Protein AF-A0A0G8BV38-F1 (afdb_monomer_lite)

Structure (mmCIF, N/CA/C/O backbone):
data_AF-A0A0G8BV38-F1
#
_entry.id   AF-A0A0G8BV38-F1
#
loop_
_atom_site.group_PDB
_atom_site.id
_atom_site.type_symbol
_atom_site.label_atom_id
_atom_site.label_alt_id
_atom_site.label_comp_id
_atom_site.label_asym_id
_atom_site.label_entity_id
_atom_site.label_seq_id
_atom_site.pdbx_PDB_ins_code
_atom_site.Cartn_x
_atom_site.Cartn_y
_atom_site.Cartn_z
_atom_site.occupancy
_atom_site.B_iso_or_equiv
_atom_site.auth_seq_id
_atom_site.auth_comp_id
_atom_site.auth_asym_id
_atom_site.auth_atom_id
_atom_site.pdbx_PDB_model_num
ATOM 1 N N . MET A 1 1 ? 5.966 -10.171 -6.795 1.00 94.75 1 MET A N 1
ATOM 2 C CA . MET A 1 1 ? 5.931 -8.791 -6.254 1.00 94.75 1 MET A CA 1
ATOM 3 C C . MET A 1 1 ? 6.493 -8.831 -4.841 1.00 94.75 1 MET A C 1
ATOM 5 O O . MET A 1 1 ? 6.476 -9.901 -4.246 1.00 94.75 1 MET A O 1
ATOM 9 N N . LYS A 1 2 ? 7.025 -7.727 -4.312 1.00 97.75 2 LYS A N 1
ATOM 10 C CA . LYS A 1 2 ? 7.563 -7.676 -2.945 1.00 97.75 2 LYS A CA 1
ATOM 11 C C . LYS A 1 2 ? 6.549 -7.048 -1.996 1.00 97.75 2 LYS A C 1
ATOM 13 O O . LYS A 1 2 ? 6.169 -5.901 -2.206 1.00 97.75 2 LYS A O 1
ATOM 18 N N . LEU A 1 3 ? 6.149 -7.780 -0.959 1.00 98.25 3 LEU A N 1
ATOM 19 C CA . LEU A 1 3 ? 5.279 -7.278 0.105 1.00 98.25 3 LEU A CA 1
ATOM 20 C C . LEU A 1 3 ? 6.053 -6.380 1.073 1.00 98.25 3 LEU A C 1
ATOM 22 O O . LEU A 1 3 ? 7.156 -6.717 1.503 1.00 98.25 3 LEU A O 1
ATOM 26 N N . ILE A 1 4 ? 5.444 -5.250 1.414 1.00 98.44 4 ILE A N 1
ATOM 27 C CA . ILE A 1 4 ? 5.872 -4.328 2.458 1.00 98.44 4 ILE A CA 1
ATOM 28 C C . ILE A 1 4 ? 4.730 -4.240 3.470 1.00 98.44 4 ILE A C 1
ATOM 30 O O . ILE A 1 4 ? 3.681 -3.645 3.202 1.00 98.44 4 ILE A O 1
ATOM 34 N N . GLU A 1 5 ? 4.933 -4.884 4.614 1.00 97.62 5 GLU A N 1
ATOM 35 C CA . GLU A 1 5 ? 3.942 -4.961 5.682 1.00 97.62 5 GLU A CA 1
ATOM 36 C C . GLU A 1 5 ? 3.871 -3.653 6.466 1.00 97.62 5 GLU A C 1
ATOM 38 O O . GLU A 1 5 ? 4.883 -3.017 6.766 1.00 97.62 5 GLU A O 1
ATOM 43 N N . ALA A 1 6 ? 2.651 -3.256 6.801 1.00 96.94 6 ALA A N 1
ATOM 44 C CA . ALA A 1 6 ? 2.392 -2.101 7.629 1.00 96.94 6 ALA A CA 1
ATOM 45 C C . ALA A 1 6 ? 2.853 -2.337 9.076 1.00 96.94 6 ALA A C 1
ATOM 47 O O . ALA A 1 6 ? 2.670 -3.433 9.610 1.00 96.94 6 ALA A O 1
ATOM 48 N N . PRO A 1 7 ? 3.359 -1.303 9.769 1.00 95.88 7 PRO A N 1
ATOM 49 C CA . PRO A 1 7 ? 3.756 -1.408 11.169 1.00 95.88 7 PRO A CA 1
ATOM 50 C C . PRO A 1 7 ? 2.518 -1.352 12.082 1.00 95.88 7 PRO A C 1
ATOM 52 O O . PRO A 1 7 ? 2.278 -0.361 12.767 1.00 95.88 7 PRO A O 1
ATOM 55 N N . ILE A 1 8 ? 1.690 -2.402 12.072 1.00 94.12 8 ILE A N 1
ATOM 56 C CA . ILE A 1 8 ? 0.360 -2.435 12.718 1.00 94.12 8 ILE A CA 1
ATOM 57 C C . ILE A 1 8 ? 0.418 -2.079 14.215 1.00 94.12 8 ILE A C 1
ATOM 59 O O . ILE A 1 8 ? -0.482 -1.397 14.711 1.00 94.12 8 ILE A O 1
ATOM 63 N N . GLU A 1 9 ? 1.479 -2.478 14.921 1.00 94.31 9 GLU A N 1
ATOM 64 C CA . GLU A 1 9 ? 1.663 -2.170 16.347 1.00 94.31 9 GLU A CA 1
ATOM 65 C C . GLU A 1 9 ? 1.722 -0.660 16.626 1.00 94.31 9 GLU A C 1
ATOM 67 O O . GLU A 1 9 ? 1.150 -0.191 17.610 1.00 94.31 9 GLU A O 1
ATOM 72 N N . GLU A 1 10 ? 2.308 0.131 15.721 1.00 94.00 10 GLU A N 1
ATOM 73 C CA . GLU A 1 10 ? 2.372 1.595 15.846 1.00 94.00 10 GLU A CA 1
ATOM 74 C C . GLU A 1 10 ? 1.003 2.269 15.669 1.00 94.00 10 GLU A C 1
ATOM 76 O O . GLU A 1 10 ? 0.846 3.446 15.980 1.00 94.00 10 GLU A O 1
ATOM 81 N N . PHE A 1 11 ? 0.007 1.528 15.179 1.00 94.88 11 PHE A N 1
ATOM 82 C CA . PHE A 1 11 ? -1.347 2.006 14.908 1.00 94.88 11 PHE A CA 1
ATOM 83 C C . PHE A 1 11 ? -2.399 1.300 15.767 1.00 94.88 11 PHE A C 1
ATOM 85 O O . PHE A 1 11 ? -3.597 1.380 15.477 1.00 94.88 11 PHE A O 1
ATOM 92 N N . LYS A 1 12 ? -1.999 0.583 16.825 1.00 91.62 12 LYS A N 1
ATOM 93 C CA . LYS A 1 12 ? -2.907 -0.257 17.624 1.00 91.62 12 LYS A CA 1
ATOM 94 C C . LYS A 1 12 ? -4.124 0.506 18.160 1.00 91.62 12 LYS A C 1
ATOM 96 O O . LYS A 1 12 ? -5.244 0.013 18.033 1.00 91.62 12 LYS A O 1
ATOM 101 N N . ASN A 1 13 ? -3.919 1.733 18.636 1.00 91.00 13 ASN A N 1
ATOM 102 C CA . ASN A 1 13 ? -4.968 2.589 19.206 1.00 91.00 13 ASN A CA 1
ATOM 103 C C . ASN A 1 13 ? -5.540 3.617 18.214 1.00 91.00 13 ASN A C 1
ATOM 105 O O . ASN A 1 13 ? -6.360 4.444 18.598 1.00 91.00 13 ASN A O 1
ATOM 109 N N . GLU A 1 14 ? -5.117 3.569 16.951 1.00 92.50 14 GLU A N 1
ATOM 110 C CA . GLU A 1 14 ? -5.530 4.531 15.929 1.00 92.50 14 GLU A CA 1
ATOM 111 C C . GLU A 1 14 ? -6.823 4.104 15.224 1.00 92.50 14 GLU A C 1
ATOM 113 O O . GLU A 1 14 ? -7.063 2.909 15.026 1.00 92.50 14 GLU A O 1
ATOM 118 N N . VAL A 1 15 ? -7.652 5.068 14.821 1.00 92.12 15 VAL A N 1
ATOM 119 C CA . VAL A 1 15 ? -8.922 4.811 14.116 1.00 92.12 15 VAL A CA 1
ATOM 120 C C . VAL A 1 15 ? -8.644 4.358 12.681 1.00 92.12 15 VAL A C 1
ATOM 122 O O . VAL A 1 15 ? -9.111 3.308 12.232 1.00 92.12 15 VAL A O 1
ATOM 125 N N . ILE A 1 16 ? -7.823 5.118 11.961 1.00 92.50 16 ILE A N 1
ATOM 126 C CA . ILE A 1 16 ? -7.399 4.837 10.594 1.00 92.50 16 ILE A CA 1
ATOM 127 C C . ILE A 1 16 ? -6.184 3.909 10.648 1.00 92.50 16 ILE A C 1
ATOM 129 O O . ILE A 1 16 ? -5.073 4.317 10.992 1.00 92.50 16 ILE A O 1
ATOM 133 N N . LYS A 1 17 ? -6.399 2.639 10.292 1.00 93.94 17 LYS A N 1
ATOM 134 C CA . LYS A 1 17 ? -5.331 1.630 10.205 1.00 93.94 17 LYS A CA 1
ATOM 135 C C . LYS A 1 17 ? -4.513 1.771 8.912 1.00 93.94 17 LYS A C 1
ATOM 137 O O . LYS A 1 17 ? -5.125 2.012 7.863 1.00 93.94 17 LYS A O 1
ATOM 142 N N . PRO A 1 18 ? -3.189 1.540 8.951 1.00 96.44 18 PRO A N 1
ATOM 143 C CA . PRO A 1 18 ? -2.319 1.612 7.782 1.00 96.44 18 PRO A CA 1
ATOM 144 C C . PRO A 1 18 ? -2.625 0.467 6.804 1.00 96.44 18 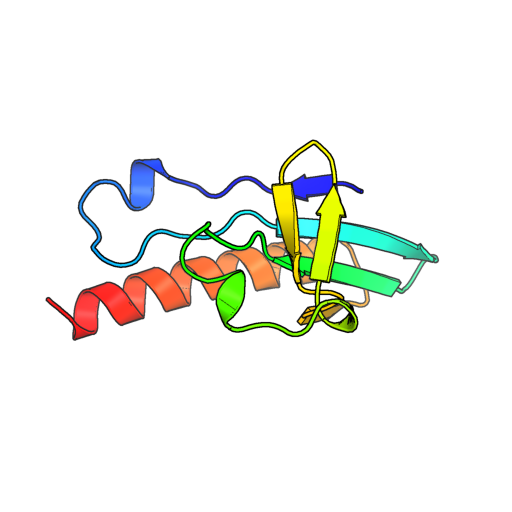PRO A C 1
ATOM 146 O O . PRO A 1 18 ? -3.254 -0.525 7.171 1.00 96.44 18 PRO A O 1
ATOM 149 N N . SER A 1 19 ? -2.196 0.618 5.550 1.00 97.19 19 SER A N 1
ATOM 150 C CA . SER A 1 19 ? -2.310 -0.419 4.510 1.00 97.19 19 SER A CA 1
ATOM 151 C C . SER A 1 19 ? -0.955 -1.073 4.255 1.00 97.19 19 SER A C 1
ATOM 153 O O . SER A 1 19 ? 0.074 -0.402 4.384 1.00 97.19 19 SER A O 1
ATOM 155 N N . ASN A 1 20 ? -0.959 -2.347 3.861 1.00 98.25 20 ASN A N 1
ATOM 156 C CA . ASN A 1 20 ? 0.213 -2.991 3.270 1.00 98.25 20 ASN A CA 1
ATOM 157 C C . ASN A 1 20 ? 0.372 -2.550 1.812 1.00 98.25 20 ASN A C 1
ATOM 159 O O . ASN A 1 20 ? -0.580 -2.076 1.180 1.00 98.25 20 ASN A O 1
ATOM 163 N N . TYR A 1 21 ? 1.566 -2.757 1.267 1.00 98.62 21 TYR A N 1
ATOM 164 C CA . TYR A 1 21 ? 1.868 -2.420 -0.118 1.00 98.62 21 TYR A CA 1
ATOM 165 C C . TYR A 1 21 ? 2.625 -3.538 -0.828 1.00 98.62 21 TYR A C 1
ATOM 167 O O . TYR A 1 21 ? 3.379 -4.282 -0.205 1.00 98.62 21 TYR A O 1
ATOM 175 N N . LEU A 1 22 ? 2.461 -3.619 -2.146 1.00 98.69 22 LEU A N 1
ATOM 176 C CA . LEU A 1 22 ? 3.322 -4.402 -3.026 1.00 98.69 22 LEU A CA 1
ATOM 177 C C . LEU A 1 22 ? 4.185 -3.463 -3.862 1.00 98.69 22 LEU A C 1
ATOM 179 O O . LEU A 1 22 ? 3.674 -2.508 -4.444 1.00 98.69 22 LEU A O 1
ATOM 183 N N . ILE A 1 23 ? 5.472 -3.781 -3.965 1.00 98.56 23 ILE A N 1
ATOM 184 C CA . ILE A 1 23 ? 6.379 -3.189 -4.946 1.00 98.56 23 ILE A CA 1
ATOM 185 C C . ILE A 1 23 ? 6.591 -4.208 -6.070 1.00 98.56 23 ILE A C 1
ATOM 187 O O . ILE A 1 23 ? 7.045 -5.336 -5.837 1.00 98.56 23 ILE A O 1
ATOM 191 N N . GLN A 1 24 ? 6.262 -3.823 -7.297 1.00 98.38 24 GLN A N 1
ATOM 192 C CA . GLN A 1 24 ? 6.547 -4.582 -8.509 1.00 98.38 24 GLN A CA 1
ATOM 193 C C . GLN A 1 24 ? 7.712 -3.925 -9.249 1.00 98.38 24 GLN A C 1
ATOM 195 O O . GLN A 1 24 ? 7.587 -2.804 -9.727 1.00 98.38 24 GLN A O 1
ATOM 200 N N . ASN A 1 25 ? 8.829 -4.639 -9.380 1.00 97.75 25 ASN A N 1
ATOM 201 C CA . ASN A 1 25 ? 9.889 -4.260 -10.308 1.00 97.75 25 ASN A CA 1
ATOM 202 C C . ASN A 1 25 ? 9.455 -4.648 -11.735 1.00 97.75 25 ASN A C 1
ATOM 204 O O . ASN A 1 25 ? 9.125 -5.815 -11.974 1.00 97.75 25 ASN A O 1
ATOM 208 N N . VAL A 1 26 ? 9.403 -3.667 -12.634 1.00 96.44 26 VAL A N 1
ATOM 209 C CA . VAL A 1 26 ? 9.092 -3.848 -14.061 1.00 96.44 26 VAL A CA 1
ATOM 210 C C . VAL A 1 26 ? 10.371 -3.826 -14.899 1.00 96.44 26 VAL A C 1
ATOM 212 O O . VAL A 1 26 ? 10.509 -4.643 -15.808 1.00 96.44 26 VAL A O 1
ATOM 215 N N . ASP A 1 27 ? 11.301 -2.929 -14.568 1.00 94.88 27 ASP A N 1
ATOM 216 C CA . ASP A 1 27 ? 12.655 -2.843 -15.118 1.00 94.88 27 ASP A CA 1
ATOM 217 C C . ASP A 1 27 ? 13.586 -2.071 -14.158 1.00 94.88 27 ASP A C 1
ATOM 219 O O . ASP A 1 27 ? 13.174 -1.648 -13.076 1.00 94.88 27 ASP A O 1
ATOM 223 N N . ASP A 1 28 ? 14.838 -1.849 -14.572 1.00 91.38 28 ASP A N 1
ATOM 224 C CA . ASP A 1 28 ? 15.894 -1.187 -13.789 1.00 91.38 28 ASP A CA 1
ATOM 225 C C . ASP A 1 28 ? 15.508 0.188 -13.207 1.00 91.38 28 ASP A C 1
ATOM 227 O O . ASP A 1 28 ? 16.140 0.654 -12.257 1.00 91.38 28 ASP A O 1
ATOM 231 N N . SER A 1 29 ? 14.488 0.842 -13.762 1.00 93.81 29 SER A N 1
ATOM 232 C CA . SER A 1 29 ? 14.073 2.206 -13.429 1.00 93.81 29 SER A CA 1
ATOM 233 C C . SER A 1 29 ? 12.583 2.348 -13.108 1.00 93.81 29 SER A C 1
ATOM 235 O O . SER A 1 29 ? 12.115 3.468 -12.917 1.00 93.81 29 SER A O 1
ATOM 237 N N . ASN A 1 30 ? 11.827 1.248 -13.057 1.00 97.25 30 ASN A N 1
ATOM 238 C CA . ASN A 1 30 ? 10.376 1.286 -12.892 1.00 97.25 30 ASN A CA 1
ATOM 239 C C . ASN A 1 30 ? 9.910 0.331 -11.792 1.00 97.25 30 ASN A C 1
ATOM 241 O O . ASN A 1 30 ? 9.910 -0.894 -11.940 1.00 97.25 30 ASN A O 1
ATOM 245 N N . PHE A 1 31 ? 9.461 0.926 -10.688 1.00 98.38 31 PHE A N 1
ATOM 246 C CA . PHE A 1 31 ? 8.946 0.239 -9.511 1.00 98.38 31 PHE A CA 1
ATOM 247 C C . PHE A 1 31 ? 7.507 0.685 -9.256 1.00 98.38 31 PHE A C 1
ATOM 249 O O . PHE A 1 31 ? 7.262 1.754 -8.688 1.00 98.38 31 PHE A O 1
ATOM 256 N N . LEU A 1 32 ? 6.550 -0.143 -9.673 1.00 98.50 32 LEU A N 1
ATOM 257 C CA . LEU A 1 32 ? 5.128 0.120 -9.478 1.00 98.50 32 LEU A CA 1
ATOM 258 C C . LEU A 1 32 ? 4.730 -0.200 -8.040 1.00 98.50 32 LEU A C 1
ATOM 260 O O . LEU A 1 32 ? 5.092 -1.242 -7.488 1.00 98.50 32 LEU A O 1
ATOM 264 N N . LEU A 1 33 ? 3.972 0.708 -7.440 1.00 98.50 33 LEU A N 1
ATOM 265 C CA . LEU A 1 33 ? 3.448 0.571 -6.093 1.00 98.50 33 LEU A CA 1
ATOM 266 C C . LEU A 1 33 ? 1.960 0.235 -6.146 1.00 98.50 33 LEU A C 1
ATOM 268 O O . LEU A 1 33 ? 1.187 0.907 -6.828 1.00 98.50 33 LEU A O 1
ATOM 272 N N . HIS A 1 34 ? 1.549 -0.757 -5.365 1.00 98.44 34 HIS A N 1
ATOM 273 C CA . HIS A 1 34 ? 0.158 -1.186 -5.237 1.00 98.44 34 HIS A CA 1
ATOM 274 C C . HIS A 1 34 ? -0.236 -1.190 -3.761 1.00 98.44 34 HIS A C 1
ATOM 276 O O . HIS A 1 34 ? 0.528 -1.666 -2.923 1.00 98.44 34 HIS A O 1
ATOM 282 N N . ARG A 1 35 ? -1.421 -0.675 -3.424 1.00 98.19 35 ARG A N 1
ATOM 283 C CA . ARG A 1 35 ? -1.923 -0.610 -2.039 1.00 98.19 35 ARG A CA 1
ATOM 284 C C . ARG A 1 35 ? -2.934 -1.719 -1.786 1.00 98.19 35 ARG A C 1
ATOM 286 O O . ARG A 1 35 ? -3.850 -1.868 -2.592 1.00 98.19 35 ARG A O 1
ATOM 293 N N . GLU A 1 36 ? -2.799 -2.449 -0.679 1.00 98.25 36 GLU A N 1
ATOM 294 C CA . GLU A 1 36 ? -3.820 -3.412 -0.241 1.00 98.25 36 GLU A CA 1
ATOM 295 C C . GLU A 1 36 ? -5.125 -2.673 0.080 1.00 98.25 36 GLU A C 1
ATOM 297 O O . GLU A 1 36 ? -5.119 -1.659 0.779 1.00 98.25 36 GLU A O 1
ATOM 302 N N . LEU A 1 37 ? -6.240 -3.187 -0.430 1.00 96.94 37 LEU A N 1
ATOM 303 C CA . LEU A 1 37 ? -7.583 -2.719 -0.114 1.00 96.94 37 LEU A CA 1
ATOM 304 C C . LEU A 1 37 ? -8.174 -3.530 1.035 1.00 96.94 37 LEU A C 1
ATOM 306 O O . LEU A 1 37 ? -8.107 -4.762 1.055 1.00 96.94 37 LEU A O 1
ATOM 310 N N . LYS A 1 38 ? -8.831 -2.839 1.965 1.00 93.50 38 LYS A N 1
ATOM 311 C CA . LYS A 1 38 ? -9.671 -3.481 2.979 1.00 93.50 38 LYS A CA 1
ATOM 312 C C . LYS A 1 38 ? -10.998 -3.912 2.363 1.00 93.50 38 LYS A C 1
ATOM 314 O O . LYS A 1 38 ? -11.478 -3.317 1.403 1.00 93.50 38 LYS A O 1
ATOM 319 N N . GLY A 1 39 ? -11.642 -4.914 2.961 1.00 91.69 39 GLY A N 1
ATOM 320 C CA . GLY A 1 39 ? -12.891 -5.481 2.437 1.00 91.69 39 GLY A CA 1
ATOM 321 C C . GLY A 1 39 ? -14.016 -4.460 2.232 1.00 91.69 39 GLY A C 1
ATOM 322 O O . GLY A 1 39 ? -14.778 -4.579 1.281 1.00 91.69 39 GLY A O 1
ATOM 323 N N . ASN A 1 40 ? -14.089 -3.430 3.079 1.00 92.31 40 ASN A N 1
ATOM 324 C CA . ASN A 1 40 ? -15.056 -2.340 2.946 1.00 92.31 40 ASN A CA 1
ATOM 325 C C . ASN A 1 40 ? -14.684 -1.309 1.866 1.00 92.31 40 ASN A C 1
ATOM 327 O O . ASN A 1 40 ? -15.549 -0.548 1.456 1.00 92.31 40 ASN A O 1
ATOM 331 N N . GLU A 1 41 ? -13.428 -1.262 1.418 1.00 93.44 41 GLU A N 1
ATOM 332 C CA . GLU A 1 41 ? -12.974 -0.376 0.341 1.00 93.44 41 GLU A CA 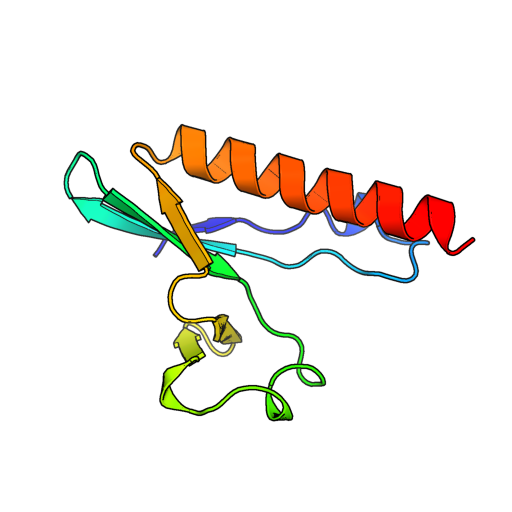1
ATOM 333 C C . GLU A 1 41 ? -13.235 -0.985 -1.044 1.00 93.44 41 GLU A C 1
ATOM 335 O O . GLU A 1 41 ? -13.549 -0.253 -1.976 1.00 93.44 41 GLU A O 1
ATOM 340 N N . ILE A 1 42 ? -13.138 -2.315 -1.178 1.00 93.31 42 ILE A N 1
ATOM 341 C CA . ILE A 1 42 ? -13.235 -3.037 -2.463 1.00 93.31 42 ILE A CA 1
ATOM 342 C C . ILE A 1 42 ? -14.476 -2.650 -3.293 1.00 93.31 42 ILE A C 1
ATOM 344 O O . ILE A 1 42 ? -14.300 -2.374 -4.477 1.00 93.31 42 ILE A O 1
ATOM 348 N N . PRO A 1 43 ? -15.703 -2.557 -2.733 1.00 94.44 43 PRO A N 1
ATOM 349 C CA . PRO A 1 43 ? -16.894 -2.226 -3.523 1.00 94.44 43 PRO A CA 1
ATOM 350 C C . PRO A 1 43 ? -16.885 -0.823 -4.150 1.00 94.44 43 PRO A C 1
ATOM 352 O O . PRO A 1 43 ? -17.750 -0.526 -4.971 1.00 94.44 43 PRO A O 1
ATOM 355 N N . HIS A 1 44 ? -15.958 0.054 -3.749 1.00 93.56 44 HIS A N 1
ATOM 356 C CA . HIS A 1 44 ? -15.841 1.418 -4.272 1.00 93.56 44 HIS A CA 1
ATOM 357 C C . HIS A 1 44 ? -14.959 1.527 -5.521 1.00 93.56 44 HIS A C 1
ATOM 359 O O . HIS A 1 44 ? -14.875 2.611 -6.097 1.00 93.56 44 HIS A O 1
ATOM 365 N N . PHE A 1 45 ? -14.312 0.438 -5.937 1.00 92.69 45 PHE A N 1
ATOM 366 C CA . PHE A 1 45 ? -13.426 0.412 -7.097 1.00 92.69 45 PHE A CA 1
ATOM 367 C C . PHE A 1 45 ? -14.019 -0.435 -8.219 1.00 92.69 45 PHE A C 1
ATOM 369 O O . PHE A 1 45 ? -14.707 -1.428 -7.969 1.00 92.69 45 PHE A O 1
ATOM 376 N N . LEU A 1 46 ? -13.762 -0.035 -9.466 1.00 90.19 46 LEU A N 1
ATOM 377 C CA . LEU A 1 46 ? -14.130 -0.845 -10.621 1.00 90.19 46 LEU A CA 1
ATOM 378 C C . LEU A 1 46 ? -13.173 -2.035 -10.727 1.00 90.19 46 LEU A C 1
ATOM 380 O O . LEU A 1 46 ? -12.030 -1.977 -10.280 1.00 90.19 46 LEU A O 1
ATOM 384 N N . GLU A 1 47 ? -13.627 -3.121 -11.353 1.00 82.38 47 GLU A N 1
ATOM 385 C CA . GLU A 1 47 ? -12.838 -4.355 -11.462 1.00 82.38 47 GLU A CA 1
ATOM 386 C C . GLU A 1 47 ? -11.460 -4.112 -12.104 1.00 82.38 47 GLU A C 1
ATOM 388 O O . GLU A 1 47 ? -10.462 -4.639 -11.624 1.00 82.38 47 GLU A O 1
ATOM 393 N N . HIS A 1 48 ? -11.380 -3.233 -13.111 1.00 88.31 48 HIS A N 1
ATOM 394 C CA . HIS A 1 48 ? -10.127 -2.899 -13.797 1.00 88.31 48 HIS A CA 1
ATOM 395 C C . HIS A 1 48 ? -9.173 -1.999 -12.994 1.00 88.31 48 HIS A C 1
ATOM 397 O O . HIS A 1 48 ? -8.012 -1.868 -13.376 1.00 88.31 48 HIS A O 1
ATOM 403 N N . ASP A 1 49 ? -9.632 -1.412 -11.886 1.00 93.50 49 ASP A N 1
ATOM 404 C CA . ASP A 1 49 ? -8.802 -0.606 -10.981 1.00 93.50 49 ASP A CA 1
ATOM 405 C C . ASP A 1 49 ? -8.137 -1.464 -9.897 1.00 93.50 49 ASP A C 1
ATOM 407 O O . ASP A 1 49 ? -7.414 -0.950 -9.038 1.00 93.50 49 ASP A O 1
ATOM 411 N N . THR A 1 50 ? -8.393 -2.776 -9.893 1.00 97.19 50 THR A N 1
ATOM 412 C CA . THR A 1 50 ? -7.923 -3.689 -8.851 1.00 97.1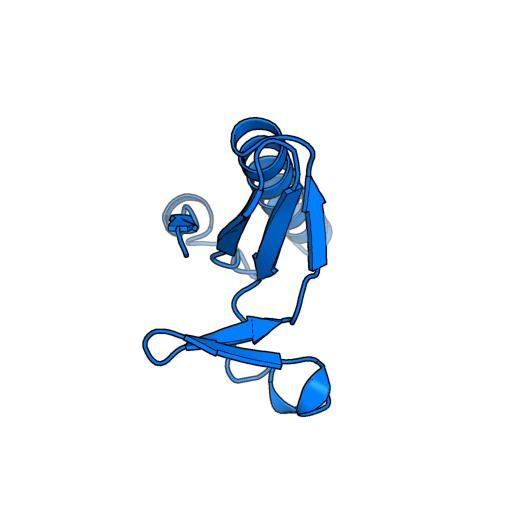9 50 THR A CA 1
ATOM 413 C C . THR A 1 50 ? -7.369 -4.987 -9.423 1.00 97.19 50 THR A C 1
ATOM 415 O O . THR A 1 50 ? -7.612 -5.347 -10.570 1.00 97.19 50 THR A O 1
ATOM 418 N N . PHE A 1 51 ? -6.601 -5.710 -8.613 1.00 97.31 51 PHE A N 1
ATOM 419 C CA . PHE A 1 51 ? -6.164 -7.067 -8.928 1.00 97.31 51 PHE A CA 1
ATOM 420 C C . PHE A 1 51 ? -6.017 -7.907 -7.657 1.00 97.31 51 PHE A C 1
ATOM 422 O O . PHE A 1 51 ? -5.899 -7.377 -6.547 1.00 97.31 51 PHE A O 1
ATOM 429 N N . HIS A 1 52 ? -6.005 -9.230 -7.822 1.00 96.88 52 HIS A N 1
ATOM 430 C CA . HIS A 1 52 ? -5.805 -10.178 -6.729 1.00 96.88 52 HIS A CA 1
ATOM 431 C C . HIS A 1 52 ? -4.378 -10.725 -6.709 1.00 96.88 52 HIS A C 1
ATOM 433 O O . HIS A 1 52 ? -3.840 -11.131 -7.740 1.00 96.88 52 HIS A O 1
ATOM 439 N N . TYR A 1 53 ? -3.782 -10.782 -5.520 1.00 97.31 53 TYR A N 1
ATOM 440 C CA . TYR A 1 53 ? -2.463 -11.366 -5.287 1.00 97.31 53 TYR A CA 1
ATOM 441 C C . TYR A 1 53 ? -2.426 -11.986 -3.887 1.00 97.31 53 TYR A C 1
ATOM 443 O O . TYR A 1 53 ? -2.848 -11.352 -2.926 1.00 97.31 53 TYR A O 1
ATOM 451 N N . GLU A 1 54 ? -1.985 -13.244 -3.776 1.00 96.19 54 GLU A N 1
ATOM 452 C CA . GLU A 1 54 ? -1.871 -13.981 -2.499 1.00 96.19 54 GLU A CA 1
ATOM 453 C C . GLU A 1 54 ? -3.127 -13.902 -1.596 1.00 96.19 54 GLU A C 1
ATOM 455 O O . GLU A 1 54 ? -3.052 -13.780 -0.376 1.00 96.19 54 GLU A O 1
ATOM 460 N N . GLY A 1 55 ? -4.320 -13.968 -2.201 1.00 96.00 55 GLY A N 1
ATOM 461 C CA . GLY A 1 55 ? -5.601 -13.934 -1.477 1.00 96.00 55 GLY A CA 1
ATOM 462 C C . GLY A 1 55 ? -6.028 -12.548 -0.979 1.00 96.00 55 GLY A C 1
ATOM 463 O O . GLY A 1 55 ? -7.011 -12.439 -0.246 1.00 96.00 55 GLY A O 1
ATOM 464 N N . LYS A 1 56 ? -5.315 -11.491 -1.373 1.00 97.62 56 LYS A N 1
ATOM 465 C CA . LYS A 1 56 ? -5.616 -10.089 -1.067 1.00 97.62 56 LYS A CA 1
ATOM 466 C C . LYS A 1 56 ? -5.960 -9.313 -2.337 1.00 97.62 56 LYS A C 1
ATOM 468 O O . LYS A 1 56 ? -5.584 -9.710 -3.440 1.00 97.62 56 LYS A O 1
ATOM 473 N N . THR A 1 57 ? -6.675 -8.203 -2.176 1.00 97.75 57 TH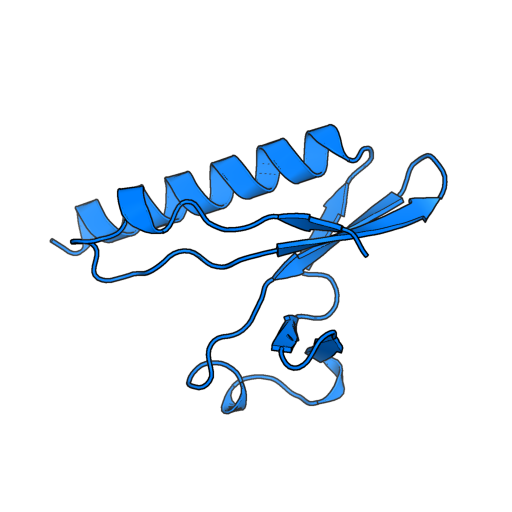R A N 1
ATOM 474 C CA . THR A 1 57 ? -7.036 -7.292 -3.271 1.00 97.75 57 THR A CA 1
ATOM 475 C C . THR A 1 57 ? -6.200 -6.030 -3.173 1.00 97.75 57 THR A C 1
ATOM 477 O O . THR A 1 57 ? -6.064 -5.462 -2.091 1.00 97.75 57 THR A O 1
ATOM 480 N N . TYR A 1 58 ? -5.664 -5.578 -4.299 1.00 98.38 58 TYR A N 1
ATOM 481 C CA . TYR A 1 58 ? -4.807 -4.402 -4.384 1.00 98.38 58 TYR A CA 1
ATOM 482 C C . TYR A 1 58 ? -5.314 -3.437 -5.446 1.00 98.38 58 TYR A C 1
ATOM 484 O O . TYR A 1 58 ? -5.894 -3.867 -6.441 1.00 98.38 58 TYR A O 1
ATOM 492 N N . LEU A 1 59 ? -5.047 -2.143 -5.261 1.00 97.81 59 LEU A N 1
ATOM 493 C CA . LEU A 1 59 ? -5.221 -1.144 -6.318 1.00 97.81 59 LEU A CA 1
ATOM 494 C C . LEU A 1 59 ? -4.194 -1.345 -7.430 1.00 97.81 59 LEU A C 1
ATOM 496 O O . LEU A 1 59 ? -2.998 -1.514 -7.163 1.00 97.81 59 LEU A O 1
ATOM 500 N N . TRP A 1 60 ? -4.653 -1.271 -8.675 1.00 96.12 60 TRP A N 1
ATOM 501 C CA . TRP A 1 60 ? -3.793 -1.277 -9.845 1.00 96.12 60 TRP A CA 1
ATOM 502 C C . TRP A 1 60 ? -3.011 0.038 -9.920 1.00 96.12 60 TRP A C 1
ATOM 504 O O . TRP A 1 60 ? -3.558 1.072 -10.274 1.00 96.12 60 TRP A O 1
ATOM 514 N N . VAL A 1 61 ? -1.722 -0.027 -9.570 1.00 96.12 61 VAL A N 1
ATOM 515 C CA . VAL A 1 61 ? -0.716 1.037 -9.704 1.00 96.12 61 VAL A CA 1
ATOM 516 C C . VAL A 1 61 ? -1.156 2.382 -9.115 1.00 96.12 61 VAL A C 1
ATOM 518 O O . VAL A 1 61 ? -1.734 3.229 -9.787 1.00 96.12 61 VAL A O 1
ATOM 521 N N . ILE A 1 62 ? -0.787 2.634 -7.860 1.00 97.12 62 ILE A N 1
ATOM 522 C CA . ILE A 1 62 ? -1.015 3.942 -7.227 1.00 97.12 62 ILE A CA 1
ATOM 523 C C . ILE A 1 62 ? 0.116 4.944 -7.495 1.00 97.12 62 ILE A C 1
ATOM 525 O O . ILE A 1 62 ? -0.085 6.147 -7.351 1.00 97.12 62 ILE A O 1
ATOM 529 N N . ALA A 1 63 ? 1.308 4.458 -7.851 1.00 97.56 63 ALA A N 1
ATOM 530 C CA . ALA A 1 63 ? 2.476 5.270 -8.181 1.00 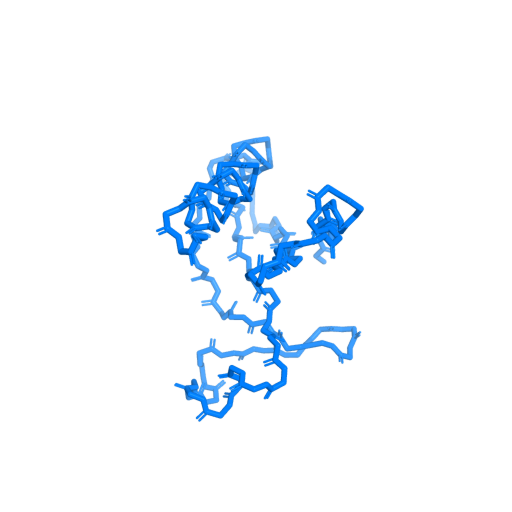97.56 63 ALA A CA 1
ATOM 531 C C . ALA A 1 63 ? 3.548 4.429 -8.897 1.00 97.56 63 ALA A C 1
ATOM 533 O O . ALA A 1 63 ? 3.560 3.203 -8.783 1.00 97.56 63 ALA A O 1
ATOM 534 N N . ASN A 1 64 ? 4.469 5.101 -9.590 1.00 98.19 64 ASN A N 1
ATOM 535 C CA . ASN A 1 64 ? 5.682 4.518 -10.163 1.00 98.19 64 ASN A CA 1
ATOM 536 C C . ASN A 1 64 ? 6.907 5.269 -9.623 1.00 98.19 64 ASN A C 1
ATOM 538 O O . ASN A 1 64 ? 6.889 6.501 -9.556 1.00 98.19 64 ASN A O 1
ATOM 542 N N . PHE A 1 65 ? 7.957 4.540 -9.251 1.00 98.25 65 PHE A N 1
ATOM 543 C CA . PHE A 1 65 ? 9.180 5.088 -8.671 1.00 98.25 65 PHE A CA 1
ATOM 544 C C . PHE A 1 65 ? 10.427 4.660 -9.448 1.00 98.25 65 PHE A C 1
ATOM 546 O O .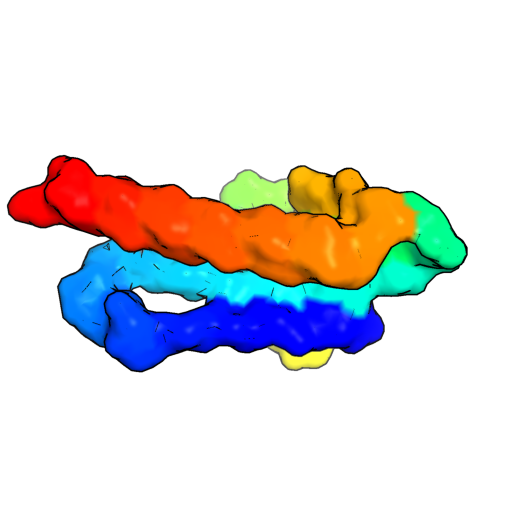 PHE A 1 65 ? 10.464 3.548 -9.972 1.00 98.25 65 PHE A O 1
ATOM 553 N N . PRO A 1 66 ? 11.485 5.496 -9.452 1.00 97.75 66 PRO A N 1
ATOM 554 C CA . PRO A 1 66 ? 12.734 5.194 -10.148 1.00 97.75 66 PRO A CA 1
ATOM 555 C C . PRO A 1 66 ? 13.579 4.108 -9.463 1.00 97.75 66 PRO A C 1
ATOM 557 O O . PRO A 1 66 ? 14.565 3.649 -10.028 1.00 97.75 66 PRO A O 1
ATOM 560 N N . SER A 1 67 ? 13.253 3.739 -8.221 1.00 98.12 67 SER A N 1
ATOM 561 C CA . SER A 1 67 ? 13.966 2.715 -7.458 1.00 98.12 67 SER A CA 1
ATOM 562 C C . SER A 1 67 ? 13.081 2.097 -6.375 1.00 98.12 67 SER A C 1
ATOM 564 O O . SER A 1 67 ? 12.120 2.714 -5.902 1.00 98.12 67 SER A O 1
ATOM 566 N N . GLU A 1 68 ? 13.444 0.893 -5.925 1.00 97.75 68 GLU A N 1
ATOM 567 C CA . GLU A 1 68 ? 12.783 0.239 -4.790 1.00 97.75 68 GLU A CA 1
ATOM 568 C C . GLU A 1 68 ? 12.867 1.090 -3.512 1.00 97.75 68 GLU A C 1
ATOM 570 O O . GLU A 1 68 ? 11.905 1.166 -2.749 1.00 97.75 68 GLU A O 1
ATOM 575 N N . ASP A 1 69 ? 14.000 1.755 -3.275 1.00 98.12 69 ASP A N 1
ATOM 576 C CA . ASP A 1 69 ? 14.191 2.570 -2.074 1.00 98.12 69 ASP A CA 1
ATOM 577 C C . ASP A 1 69 ? 13.334 3.837 -2.099 1.00 98.12 69 ASP A C 1
ATOM 579 O O . ASP A 1 69 ? 12.733 4.176 -1.080 1.00 98.12 69 ASP A O 1
ATOM 583 N N . ALA A 1 70 ? 13.168 4.474 -3.265 1.00 98.38 70 ALA A N 1
ATOM 584 C CA . ALA A 1 70 ? 12.228 5.582 -3.417 1.00 98.38 70 ALA A CA 1
ATOM 585 C C . ALA A 1 70 ? 10.782 5.139 -3.125 1.00 98.38 70 ALA A C 1
ATOM 587 O O . ALA A 1 70 ? 10.052 5.842 -2.422 1.00 98.38 70 ALA A O 1
ATOM 588 N N . ALA A 1 71 ? 10.386 3.946 -3.587 1.00 98.44 71 ALA A N 1
ATOM 589 C CA . ALA A 1 71 ? 9.076 3.376 -3.276 1.00 98.44 71 ALA A CA 1
ATOM 590 C C . ALA A 1 71 ? 8.902 3.105 -1.769 1.00 98.44 71 ALA A C 1
ATOM 592 O O . ALA A 1 71 ? 7.868 3.452 -1.196 1.00 98.44 71 ALA A O 1
ATOM 593 N N . LYS A 1 72 ? 9.918 2.553 -1.089 1.00 98.38 72 LYS A N 1
ATOM 594 C CA . LYS A 1 72 ? 9.890 2.352 0.374 1.00 98.38 72 LYS A CA 1
ATOM 595 C C . LYS A 1 72 ? 9.768 3.667 1.139 1.00 98.38 72 LYS A C 1
ATOM 597 O O . LYS A 1 72 ? 8.990 3.739 2.089 1.00 98.38 72 LYS A O 1
ATOM 602 N N . THR A 1 73 ? 10.502 4.704 0.733 1.00 98.50 73 THR A N 1
ATOM 603 C CA . THR A 1 73 ? 10.389 6.036 1.343 1.00 98.50 73 THR A CA 1
ATOM 604 C C . THR A 1 73 ? 8.971 6.585 1.193 1.00 98.50 73 THR A C 1
ATOM 606 O O . THR A 1 73 ? 8.404 7.072 2.169 1.00 98.50 73 THR A O 1
ATOM 609 N N . ALA A 1 74 ? 8.352 6.440 0.018 1.00 98.38 74 ALA A N 1
ATOM 610 C CA . ALA A 1 74 ? 6.969 6.867 -0.188 1.00 98.38 74 ALA A CA 1
ATOM 611 C C . ALA A 1 74 ? 5.975 6.108 0.706 1.00 98.38 74 ALA A C 1
ATOM 613 O O . ALA A 1 74 ? 5.110 6.732 1.323 1.00 98.38 74 ALA A O 1
ATOM 614 N N . ILE A 1 75 ? 6.132 4.786 0.850 1.00 98.56 75 ILE A N 1
ATOM 615 C CA . ILE A 1 75 ? 5.313 3.970 1.762 1.00 98.56 75 ILE A CA 1
ATOM 616 C C . ILE A 1 75 ? 5.401 4.500 3.202 1.00 98.56 75 ILE A C 1
ATOM 618 O O . ILE A 1 75 ? 4.372 4.689 3.855 1.00 98.56 75 ILE A O 1
ATOM 622 N N . GLN A 1 76 ? 6.611 4.804 3.684 1.00 98.38 76 GLN A N 1
ATOM 623 C CA . GLN A 1 76 ? 6.808 5.393 5.013 1.00 98.38 76 GLN A CA 1
ATOM 624 C C . GLN A 1 76 ? 6.103 6.749 5.145 1.00 98.38 76 GLN A C 1
ATOM 626 O O . GLN A 1 76 ? 5.434 7.004 6.149 1.00 98.38 76 GLN A O 1
ATOM 631 N N . THR A 1 77 ? 6.189 7.608 4.124 1.00 98.00 77 THR A N 1
ATOM 632 C CA . THR A 1 77 ? 5.469 8.889 4.094 1.00 98.00 77 THR A CA 1
ATOM 633 C C . THR A 1 77 ? 3.952 8.695 4.146 1.00 98.00 77 THR A C 1
ATOM 635 O O . THR A 1 77 ? 3.282 9.422 4.877 1.00 98.00 77 THR A O 1
ATOM 638 N N . TYR A 1 78 ? 3.394 7.703 3.447 1.00 97.81 78 TYR A N 1
ATOM 639 C CA . TYR A 1 78 ? 1.955 7.414 3.485 1.00 97.81 78 TYR A CA 1
ATOM 640 C C . TYR A 1 78 ? 1.487 6.924 4.857 1.00 97.81 78 TYR A C 1
ATOM 642 O O . TYR A 1 78 ? 0.430 7.343 5.340 1.00 97.81 78 TYR A O 1
ATOM 650 N N . TRP A 1 79 ? 2.273 6.082 5.532 1.00 97.94 79 TRP A N 1
ATOM 651 C CA . TRP A 1 79 ? 1.981 5.704 6.916 1.00 97.94 79 TRP A CA 1
ATOM 652 C C . TRP A 1 79 ? 2.057 6.909 7.857 1.00 97.94 79 TRP A C 1
ATOM 654 O O . TRP A 1 79 ? 1.160 7.096 8.676 1.00 97.94 79 TRP A O 1
ATOM 664 N N . ASN A 1 80 ? 3.056 7.780 7.704 1.00 97.12 80 ASN A N 1
ATOM 665 C CA . ASN A 1 80 ? 3.153 9.003 8.504 1.00 97.12 80 ASN A CA 1
ATOM 666 C C . ASN A 1 80 ? 1.966 9.948 8.269 1.00 97.12 80 ASN A C 1
ATOM 668 O O . ASN A 1 80 ? 1.403 10.461 9.233 1.00 97.12 80 ASN A O 1
ATOM 672 N N . ALA A 1 81 ? 1.526 10.121 7.022 1.00 96.38 81 ALA A N 1
ATOM 673 C CA . ALA A 1 81 ? 0.315 10.880 6.710 1.00 96.38 81 ALA A CA 1
ATOM 674 C C . ALA A 1 81 ? -0.928 10.249 7.360 1.00 96.38 81 ALA A C 1
ATOM 676 O O . ALA A 1 81 ? -1.776 10.954 7.898 1.00 96.38 81 ALA A O 1
ATOM 677 N N . THR A 1 82 ? -1.008 8.916 7.396 1.00 95.62 82 THR A N 1
ATOM 678 C CA . THR A 1 82 ? -2.086 8.200 8.098 1.00 95.62 82 THR A CA 1
ATOM 679 C C . THR A 1 82 ? -2.077 8.495 9.602 1.00 95.62 82 THR A C 1
ATOM 681 O O . THR A 1 82 ? -3.140 8.687 10.190 1.00 95.62 82 THR A O 1
ATOM 684 N N . LYS A 1 83 ? -0.903 8.574 10.244 1.00 95.19 83 LYS A N 1
ATOM 685 C CA . LYS A 1 83 ? -0.798 8.990 11.657 1.00 95.19 83 LYS A CA 1
ATOM 686 C C . LYS A 1 83 ? -1.278 10.424 11.859 1.00 95.19 83 LYS A C 1
ATOM 688 O O . LYS A 1 83 ? -2.114 10.662 12.718 1.00 95.19 83 LYS A O 1
ATOM 693 N N . GLN A 1 84 ? -0.828 11.349 11.013 1.00 95.75 84 GLN A N 1
ATOM 694 C CA . GLN A 1 84 ? -1.251 12.751 11.079 1.00 95.75 84 GLN A CA 1
ATOM 695 C C . GLN A 1 84 ? -2.767 12.905 10.914 1.00 95.75 84 GLN A C 1
ATOM 697 O O . GLN A 1 84 ? -3.385 13.687 11.628 1.00 95.75 84 GLN A O 1
ATOM 702 N N . LEU A 1 85 ? -3.385 12.137 10.010 1.00 95.62 85 LEU A N 1
ATOM 703 C CA . LEU A 1 85 ? -4.841 12.124 9.863 1.00 95.62 85 LEU A CA 1
ATOM 704 C C . LEU A 1 85 ? -5.532 11.646 11.137 1.00 95.62 85 LEU A C 1
ATOM 706 O O . LEU A 1 85 ? -6.501 12.272 11.557 1.00 95.62 85 LEU A O 1
ATOM 710 N N . ASN A 1 86 ? -5.022 10.588 11.772 1.00 94.38 86 ASN A N 1
ATOM 711 C CA . ASN A 1 86 ? -5.564 10.152 13.052 1.00 94.38 86 ASN A CA 1
ATOM 712 C C . ASN A 1 86 ? -5.485 11.252 14.115 1.00 94.38 86 ASN A C 1
ATOM 714 O O . ASN A 1 86 ? -6.463 11.454 14.828 1.00 94.38 86 ASN A O 1
ATOM 718 N N . ASP A 1 87 ? -4.371 11.982 14.189 1.00 92.31 87 ASP A N 1
ATOM 719 C CA . ASP A 1 87 ? -4.184 13.068 15.159 1.00 92.31 87 ASP A CA 1
ATOM 720 C C . ASP A 1 87 ? -5.142 14.247 14.942 1.00 92.31 87 ASP A C 1
ATOM 722 O O . ASP A 1 87 ? -5.520 14.903 15.906 1.00 92.31 87 ASP A O 1
ATOM 726 N N . ILE A 1 88 ? -5.576 14.494 13.701 1.00 92.75 88 ILE A N 1
ATOM 727 C CA . ILE A 1 88 ? -6.596 15.510 13.382 1.00 92.75 88 ILE A CA 1
ATOM 728 C C . ILE A 1 88 ? -8.007 15.023 13.746 1.00 92.75 88 ILE A C 1
ATOM 730 O O . ILE A 1 88 ? -8.882 15.831 14.050 1.00 92.75 88 ILE A O 1
ATOM 734 N N . THR A 1 89 ? -8.252 13.714 13.673 1.00 79.44 89 THR A N 1
ATOM 735 C CA . THR A 1 89 ? -9.576 13.113 13.920 1.00 79.44 89 THR A CA 1
ATOM 736 C C . THR A 1 89 ? -9.834 12.703 15.375 1.00 79.44 89 THR A C 1
ATOM 738 O O . THR A 1 89 ? -10.938 12.242 15.667 1.00 79.44 89 THR A O 1
ATOM 741 N N . LYS A 1 90 ? -8.834 12.822 16.256 1.00 69.69 90 LYS A N 1
ATOM 742 C CA . LYS A 1 90 ? -8.948 12.606 17.710 1.00 69.69 90 LYS A CA 1
ATOM 743 C C . LYS A 1 90 ? -9.602 13.804 18.392 1.00 69.69 90 LYS A C 1
ATOM 745 O O . LYS A 1 90 ? -10.400 13.554 19.323 1.00 69.69 90 LYS A O 1
#

Secondary structure (DSSP, 8-state):
-EEE---GGGGTT-SS----EEEEEEETTEEEEEEBPPTTTGGGS-GGGEEEETTEEEES-SEEESSHHHHHHHHHHHHHHHHHHHHHH-

Sequence (90 aa):
MKLIEAPIEEFKNEVIKPSNYLIQNVDDSNFLLHRELKGNEIPHFLEHDTFHYEGKTYLWVIANFPSEDAAKTAIQTYWNATKQLNDITK

pLDDT: mean 95.44, std 4.27, range [69.69, 98.69]

Organism: NCBI:txid1890302

Foldseek 3Di:
DDKDDDPQVVCVPFPQGAWIWDWDDPDQFKTFIKTWDDPVCVVVDDPVQWDDDPNTIIGDGPDIGGDPVRVVVVSVVRVVVSVVVRVVVD

Radius of gyration: 13.58 Å; chains: 1; bounding box: 33×30×34 Å